Protein AF-A0A0C3JND8-F1 (afdb_monomer)

Radius of gyration: 20.97 Å; Cα contacts (8 Å, |Δi|>4): 42; chains: 1; bounding box: 37×37×60 Å

Structure (mmCIF, N/CA/C/O backbone):
data_AF-A0A0C3JND8-F1
#
_entry.id   AF-A0A0C3JND8-F1
#
loop_
_atom_site.group_PDB
_atom_sit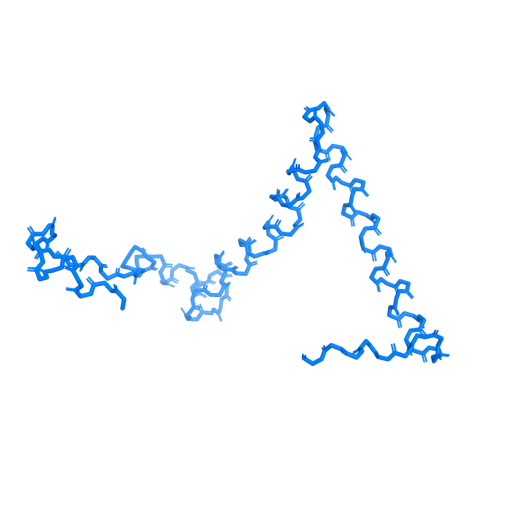e.id
_atom_site.type_symbol
_atom_site.label_atom_id
_atom_site.label_alt_id
_atom_site.label_comp_id
_atom_site.label_asym_id
_atom_site.label_entity_id
_atom_site.label_seq_id
_atom_site.pdbx_PDB_ins_code
_atom_site.Cartn_x
_atom_site.Cartn_y
_atom_site.Cartn_z
_atom_site.occupancy
_atom_site.B_iso_or_equiv
_atom_site.auth_seq_id
_atom_site.auth_comp_id
_atom_site.auth_asym_id
_atom_site.auth_atom_id
_atom_site.pdbx_PDB_model_num
ATOM 1 N N . TYR A 1 1 ? -12.885 15.965 -22.482 1.00 53.66 1 TYR A N 1
ATOM 2 C CA . TYR A 1 1 ? -11.507 16.491 -22.482 1.00 53.66 1 TYR A CA 1
ATOM 3 C C . TYR A 1 1 ? -10.673 16.142 -23.725 1.00 53.66 1 TYR A C 1
ATOM 5 O O . TYR A 1 1 ? -9.815 16.940 -24.053 1.00 53.66 1 TYR A O 1
ATOM 13 N N . HIS A 1 2 ? -10.941 15.070 -24.493 1.00 53.75 2 HIS A N 1
ATOM 14 C CA . HIS A 1 2 ? -10.128 14.733 -25.687 1.00 53.75 2 HIS A CA 1
ATOM 15 C C . HIS A 1 2 ? -10.649 15.223 -27.058 1.00 53.75 2 HIS A C 1
ATOM 17 O O . HIS A 1 2 ? -9.933 15.100 -28.045 1.00 53.75 2 HIS A O 1
ATOM 23 N N . LYS A 1 3 ? -11.843 15.837 -27.150 1.00 60.25 3 LYS A N 1
ATOM 24 C CA . LYS A 1 3 ? -12.405 16.329 -28.434 1.00 60.25 3 LYS A CA 1
ATOM 25 C C . LYS A 1 3 ? -11.523 17.368 -29.151 1.00 60.25 3 LYS A C 1
ATOM 27 O O . LYS A 1 3 ? -11.599 17.486 -30.367 1.00 60.25 3 LYS A O 1
ATOM 32 N N . VAL A 1 4 ? -10.670 18.082 -28.410 1.00 72.00 4 VAL A N 1
ATOM 33 C CA . VAL A 1 4 ? -9.735 19.082 -28.958 1.00 72.00 4 VAL A CA 1
ATOM 34 C C . VAL A 1 4 ? -8.739 18.452 -29.940 1.00 72.00 4 VAL A C 1
ATOM 36 O O . VAL A 1 4 ? -8.454 19.047 -30.971 1.00 72.00 4 VAL A O 1
ATOM 39 N N . PHE A 1 5 ? -8.267 17.229 -29.676 1.00 68.88 5 PHE A N 1
ATOM 40 C CA . PHE A 1 5 ? -7.272 16.555 -30.520 1.00 68.88 5 PHE A CA 1
ATOM 41 C C . PHE A 1 5 ? -7.859 15.982 -31.817 1.00 68.88 5 PHE A C 1
ATOM 43 O O . PHE A 1 5 ? -7.166 15.959 -32.830 1.00 68.88 5 PHE A O 1
ATOM 50 N N . TRP A 1 6 ? -9.140 15.592 -31.803 1.00 68.75 6 TRP A N 1
ATOM 51 C CA . TRP A 1 6 ? -9.874 15.226 -33.022 1.00 68.75 6 TRP A CA 1
ATOM 52 C C . TRP A 1 6 ? -10.097 16.461 -33.895 1.00 68.75 6 TRP A C 1
ATOM 54 O O . TRP A 1 6 ? -9.799 16.443 -35.083 1.00 68.75 6 TRP A O 1
ATOM 64 N N . ASN A 1 7 ? -10.572 17.565 -33.309 1.00 74.25 7 ASN A N 1
ATOM 65 C CA . ASN A 1 7 ? -10.822 18.798 -34.063 1.00 74.25 7 ASN A CA 1
ATOM 66 C C . ASN A 1 7 ? -9.542 19.401 -34.663 1.00 74.25 7 ASN A C 1
ATOM 68 O O . ASN A 1 7 ? -9.611 20.071 -35.686 1.00 74.25 7 ASN A O 1
ATOM 72 N N . ALA A 1 8 ? -8.387 19.160 -34.038 1.00 81.94 8 ALA A N 1
ATOM 73 C CA . ALA A 1 8 ? -7.085 19.573 -34.550 1.00 81.94 8 ALA A CA 1
ATOM 74 C C . ALA A 1 8 ? -6.497 18.614 -35.609 1.00 81.94 8 ALA A C 1
ATOM 76 O O . ALA A 1 8 ? -5.418 18.892 -36.121 1.00 81.94 8 ALA A O 1
ATOM 77 N N . GLY A 1 9 ? -7.160 17.489 -35.919 1.00 78.06 9 GLY A N 1
ATOM 78 C CA . GLY A 1 9 ? -6.681 16.499 -36.894 1.00 78.06 9 GLY A CA 1
ATOM 79 C C . GLY A 1 9 ? -5.410 15.756 -36.469 1.00 78.06 9 GLY A C 1
ATOM 80 O O . GLY A 1 9 ? -4.703 15.218 -37.309 1.00 78.06 9 GLY A O 1
ATOM 81 N N . VAL A 1 10 ? -5.089 15.755 -35.171 1.00 78.50 10 VAL A N 1
ATOM 82 C CA . VAL A 1 10 ? -3.847 15.165 -34.636 1.00 78.50 10 VAL A CA 1
ATOM 83 C C . VAL A 1 10 ? -3.984 13.651 -34.421 1.00 78.50 10 VAL A C 1
ATOM 85 O O . VAL A 1 10 ? -2.982 12.946 -34.333 1.00 78.50 10 VAL A O 1
ATOM 88 N N . VAL A 1 11 ? -5.213 13.136 -34.314 1.00 72.00 11 VAL A N 1
ATOM 89 C CA . VAL A 1 11 ? -5.500 11.719 -34.050 1.00 72.00 11 VAL A CA 1
ATOM 90 C C . VAL A 1 11 ? -6.675 11.259 -34.915 1.00 72.00 11 VAL A 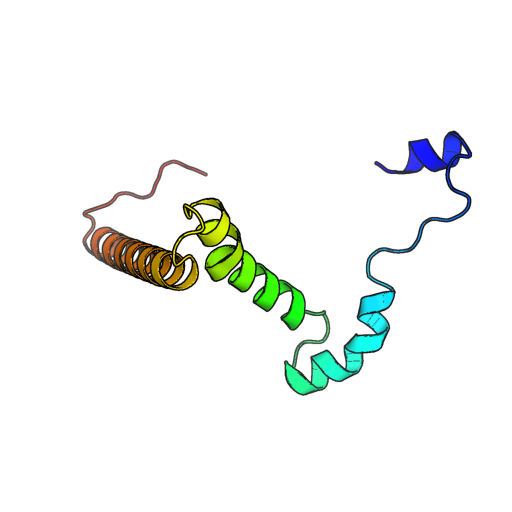C 1
ATOM 92 O O . VAL A 1 11 ? -7.772 11.796 -34.772 1.00 72.00 11 VAL A O 1
ATOM 95 N N . ASP A 1 12 ? -6.459 10.239 -35.753 1.00 69.88 12 ASP A N 1
ATOM 96 C CA . ASP A 1 12 ? -7.476 9.697 -36.675 1.00 69.88 12 ASP A CA 1
ATOM 97 C C . ASP A 1 12 ? -8.543 8.837 -35.976 1.00 69.88 12 ASP A C 1
ATOM 99 O O . ASP A 1 12 ? -9.692 8.774 -36.411 1.00 69.88 12 ASP A O 1
ATOM 103 N N . THR A 1 13 ? -8.192 8.182 -34.863 1.00 67.00 13 THR A N 1
ATOM 104 C CA . THR A 1 13 ? -9.107 7.326 -34.089 1.00 67.00 13 THR A CA 1
ATOM 105 C C . THR A 1 13 ? -8.782 7.346 -32.600 1.00 67.00 13 THR A C 1
ATOM 107 O O . THR A 1 13 ? -7.619 7.244 -32.212 1.00 67.00 13 THR A O 1
ATOM 110 N N . PHE A 1 14 ? -9.805 7.397 -31.742 1.00 65.06 14 PHE A N 1
ATOM 111 C CA . PHE A 1 14 ? -9.628 7.164 -30.308 1.00 65.06 14 PHE A CA 1
ATOM 112 C C . PHE A 1 14 ? -9.624 5.664 -30.009 1.00 65.06 14 PHE A C 1
ATOM 114 O O . PHE A 1 14 ? -10.630 4.989 -30.227 1.00 65.06 14 PHE A O 1
ATOM 121 N N . SER A 1 15 ? -8.534 5.150 -29.439 1.00 64.06 15 SER A N 1
ATOM 122 C CA . SER A 1 15 ? -8.554 3.833 -28.800 1.00 64.06 15 SER A CA 1
ATOM 123 C C . SER A 1 15 ? -9.472 3.900 -27.584 1.00 64.06 15 SER A C 1
ATOM 125 O O . SER A 1 15 ? -9.287 4.749 -26.706 1.00 64.06 15 SER A O 1
ATOM 127 N N . LEU A 1 16 ? -10.475 3.024 -27.523 1.00 65.06 16 LEU A N 1
ATOM 128 C CA . LEU A 1 16 ? -11.327 2.936 -26.344 1.00 65.06 16 LEU A CA 1
ATOM 129 C C . LEU A 1 16 ? -10.457 2.495 -25.157 1.00 65.06 16 LEU A C 1
ATOM 131 O O . LEU A 1 16 ? -9.768 1.470 -25.251 1.00 65.06 16 LEU A O 1
ATOM 135 N N . PRO A 1 17 ? -10.455 3.239 -24.038 1.00 57.78 17 PRO A N 1
ATOM 136 C CA . PRO A 1 17 ? -9.742 2.793 -22.855 1.00 57.78 17 PRO A CA 1
ATOM 137 C C . PRO A 1 17 ? -10.283 1.415 -22.447 1.00 57.78 17 PRO A C 1
ATOM 139 O O . PRO A 1 17 ? -11.492 1.209 -22.437 1.00 57.78 17 PRO A O 1
ATOM 142 N N . GLN A 1 18 ? -9.377 0.492 -22.104 1.00 58.66 18 GLN A N 1
ATOM 143 C CA . GLN A 1 18 ? -9.657 -0.881 -21.641 1.00 58.66 18 GLN A CA 1
ATOM 144 C C . GLN A 1 18 ? -9.963 -1.962 -22.699 1.00 58.66 18 GLN A C 1
ATOM 146 O O . GLN A 1 18 ? -10.275 -3.082 -22.305 1.00 58.66 18 GLN A O 1
ATOM 151 N N . GLN A 1 19 ? -9.781 -1.731 -24.007 1.00 67.00 19 GLN A N 1
ATOM 152 C CA . GLN A 1 19 ? -9.942 -2.812 -25.008 1.00 67.00 19 GLN A CA 1
ATOM 153 C C . GLN A 1 19 ? -9.061 -4.046 -24.726 1.00 67.00 19 GLN A C 1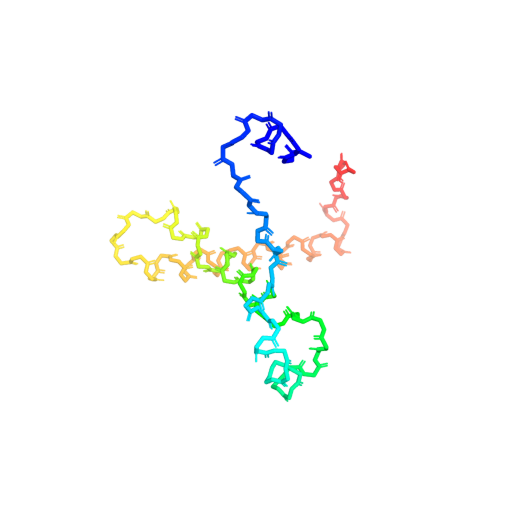
ATOM 155 O O . GLN A 1 19 ? -9.529 -5.174 -24.838 1.00 67.00 19 GLN A O 1
ATOM 160 N N . HIS A 1 20 ? -7.825 -3.848 -24.257 1.00 64.31 20 HIS A N 1
ATOM 161 C CA . HIS A 1 20 ? -6.927 -4.947 -23.871 1.00 64.31 20 HIS A CA 1
ATOM 162 C C . HIS A 1 20 ? -7.440 -5.737 -22.650 1.00 64.31 20 HIS A C 1
ATOM 164 O O . HIS A 1 20 ? -7.223 -6.942 -22.538 1.00 64.31 20 HIS A O 1
ATOM 170 N N . ALA A 1 21 ? -8.164 -5.090 -21.732 1.00 62.44 21 ALA A N 1
ATOM 171 C CA . ALA A 1 21 ? -8.700 -5.768 -20.555 1.00 62.44 21 ALA A CA 1
ATOM 172 C C . ALA A 1 21 ? -9.820 -6.762 -20.914 1.00 62.44 21 ALA A C 1
ATOM 174 O O . ALA A 1 21 ? -10.037 -7.715 -20.166 1.00 62.44 21 ALA A O 1
ATOM 175 N N . MET A 1 22 ? -10.495 -6.580 -22.060 1.00 69.69 22 MET A N 1
ATOM 176 C CA . MET A 1 22 ? -11.532 -7.506 -22.535 1.00 69.69 22 MET A CA 1
ATOM 177 C C . MET A 1 22 ? -10.968 -8.892 -22.864 1.00 69.69 22 MET A C 1
ATOM 179 O O . MET A 1 22 ? -11.621 -9.890 -22.576 1.00 69.69 22 MET A O 1
ATOM 183 N N . GLU A 1 23 ? -9.743 -8.971 -23.390 1.00 71.62 23 GLU A N 1
ATOM 184 C CA . GLU A 1 23 ? -9.077 -10.248 -23.688 1.00 71.62 23 GLU A CA 1
ATOM 185 C C . GLU A 1 23 ? -8.844 -11.083 -22.416 1.00 71.62 23 GLU A C 1
ATOM 187 O O . GLU A 1 23 ? -8.977 -12.305 -22.415 1.00 71.62 23 GLU A O 1
ATOM 192 N N . HIS A 1 24 ? -8.573 -10.417 -21.293 1.00 70.56 24 HIS A N 1
ATOM 193 C CA . HIS A 1 24 ? -8.330 -11.068 -20.005 1.00 70.56 24 HIS A CA 1
ATOM 194 C C . HIS A 1 24 ? -9.595 -11.240 -19.151 1.00 70.56 24 HIS A C 1
ATOM 196 O O . HIS A 1 24 ? -9.535 -11.855 -18.088 1.00 70.56 24 HIS A O 1
ATOM 202 N N . TYR A 1 25 ? -10.746 -10.737 -19.600 1.00 69.44 25 TYR A N 1
ATOM 203 C CA . TYR A 1 25 ? -11.974 -10.640 -18.805 1.00 69.44 25 TYR A CA 1
ATOM 204 C C . TYR A 1 25 ? -12.474 -12.004 -18.310 1.00 69.44 25 TYR A C 1
ATOM 206 O O . TYR A 1 25 ? -12.727 -12.185 -17.120 1.00 69.44 25 TYR A O 1
ATOM 214 N N . TYR A 1 26 ? -12.528 -12.999 -19.201 1.00 74.56 26 TYR A N 1
ATOM 215 C CA . TYR A 1 26 ? -12.932 -14.363 -18.850 1.00 74.56 26 TYR A CA 1
ATOM 216 C C . TYR A 1 26 ? -11.988 -14.998 -17.817 1.00 74.56 26 TYR A C 1
ATOM 218 O O . TYR A 1 26 ? -12.431 -15.572 -16.823 1.00 74.56 26 TYR A O 1
ATOM 226 N N . HIS A 1 27 ? -10.677 -14.837 -18.009 1.00 74.19 27 HIS A N 1
ATOM 227 C CA . HIS A 1 27 ? -9.672 -15.379 -17.095 1.00 74.19 27 HIS A CA 1
ATOM 228 C C . HIS A 1 27 ? -9.758 -14.741 -15.702 1.00 74.19 27 HIS A C 1
ATOM 230 O O . HIS A 1 27 ? -9.700 -15.439 -14.688 1.00 74.19 27 HIS A O 1
ATOM 236 N N . LEU A 1 28 ? -9.961 -13.421 -15.651 1.00 69.62 28 LEU A N 1
ATOM 237 C CA . LEU A 1 28 ? -10.112 -12.672 -14.407 1.00 69.62 28 LEU A CA 1
ATOM 238 C C . LEU A 1 28 ? -11.400 -13.049 -13.654 1.00 69.62 28 LEU A C 1
ATOM 240 O O . LEU A 1 28 ? -11.372 -13.125 -12.426 1.00 69.62 28 LEU A O 1
ATOM 244 N N . ILE A 1 29 ? -12.494 -13.365 -14.358 1.00 69.19 29 ILE A N 1
ATOM 245 C CA . ILE A 1 29 ? -13.713 -13.917 -13.744 1.00 69.19 29 ILE A CA 1
ATOM 246 C C . ILE A 1 29 ? -13.420 -15.256 -13.072 1.00 69.19 29 ILE A C 1
ATOM 248 O O . ILE A 1 29 ? -13.785 -15.445 -11.914 1.00 69.19 29 ILE A O 1
ATOM 252 N N . CYS A 1 30 ? -12.742 -16.173 -13.762 1.00 76.94 30 CYS A N 1
ATOM 253 C CA . CYS A 1 30 ? -12.442 -17.491 -13.206 1.00 76.94 30 CYS A CA 1
ATOM 254 C C . CYS A 1 30 ? -11.513 -17.418 -11.988 1.00 76.94 30 CYS A C 1
ATOM 256 O O . CYS A 1 30 ? -11.726 -18.129 -11.012 1.00 76.94 30 CYS A O 1
ATOM 258 N N . GLN A 1 31 ? -10.490 -16.563 -12.029 1.00 73.06 31 GLN A N 1
ATOM 259 C CA . GLN A 1 31 ? -9.507 -16.473 -10.947 1.00 73.06 31 GLN A CA 1
ATOM 260 C C . GLN A 1 31 ? -9.989 -15.656 -9.746 1.00 73.06 31 GLN A C 1
ATOM 262 O O . GLN A 1 31 ? -9.627 -15.960 -8.612 1.00 73.06 31 GLN A O 1
ATOM 267 N N . PHE A 1 32 ? -10.793 -14.617 -9.981 1.00 64.75 32 PHE A N 1
ATOM 268 C CA . PHE A 1 32 ? -11.109 -13.614 -8.960 1.00 64.75 32 PHE A CA 1
ATOM 269 C C . PHE A 1 32 ? -12.606 -13.394 -8.756 1.00 64.75 32 PHE A C 1
ATOM 271 O O . PHE A 1 32 ? -12.984 -12.476 -8.030 1.00 64.75 32 PHE A 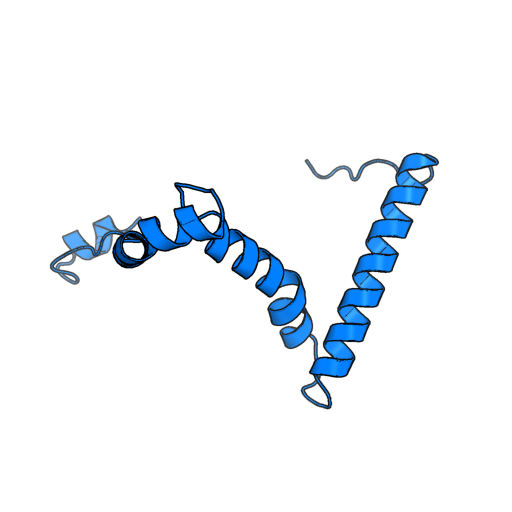O 1
ATOM 278 N N . SER A 1 33 ? -13.459 -14.212 -9.387 1.00 66.81 33 SER A N 1
ATOM 279 C CA . SER A 1 33 ? -14.924 -14.194 -9.247 1.00 66.81 33 SER A CA 1
ATOM 280 C C . SER A 1 33 ? -15.540 -12.801 -9.411 1.00 66.81 33 SER A C 1
ATOM 282 O O . SER A 1 33 ? -16.529 -12.466 -8.763 1.00 66.81 33 SER A O 1
ATOM 284 N N . THR A 1 34 ? -14.938 -11.956 -10.254 1.00 57.78 34 THR A N 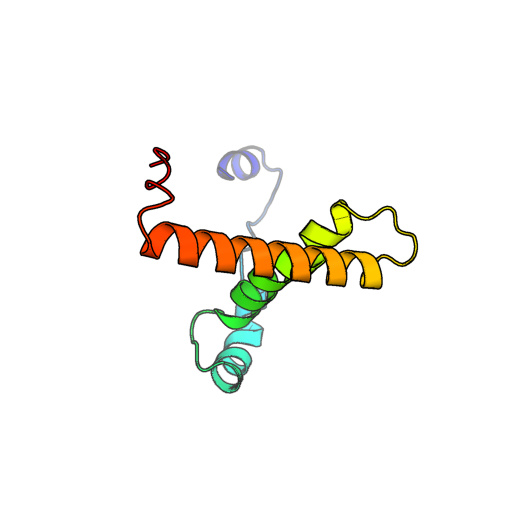1
ATOM 285 C CA . THR A 1 34 ? -15.381 -10.573 -10.451 1.00 57.78 34 THR A CA 1
ATOM 286 C C . THR A 1 34 ? -15.486 -10.252 -11.942 1.00 57.78 34 THR A C 1
ATOM 288 O O . THR A 1 34 ? -14.464 -10.247 -12.625 1.00 57.78 34 THR A O 1
ATOM 291 N N . PRO A 1 35 ? -16.701 -9.975 -12.463 1.00 55.59 35 PRO A N 1
ATOM 292 C CA . PRO A 1 35 ? -16.908 -9.658 -13.874 1.00 55.59 35 PRO A CA 1
ATOM 293 C C . PRO A 1 35 ? -16.125 -8.414 -14.276 1.00 55.59 35 PRO A C 1
ATOM 295 O O . PRO A 1 35 ? -15.279 -8.475 -15.151 1.00 55.59 35 PRO A O 1
ATOM 298 N N . ASN A 1 36 ? -16.262 -7.304 -13.561 1.00 58.38 36 ASN A N 1
ATOM 299 C CA . ASN A 1 36 ? -15.603 -6.058 -13.949 1.00 58.38 36 ASN A CA 1
ATOM 300 C C . ASN A 1 36 ? -14.235 -5.887 -13.278 1.00 58.38 36 ASN A C 1
ATOM 302 O O . ASN A 1 36 ? -14.136 -5.146 -12.306 1.00 58.38 36 ASN A O 1
ATOM 306 N N . SER A 1 37 ? -13.206 -6.589 -13.777 1.00 53.88 37 SER A N 1
ATOM 307 C CA . SER A 1 37 ? -11.761 -6.290 -13.617 1.00 53.88 37 SER A CA 1
ATOM 308 C C . SER A 1 37 ? -11.301 -5.740 -12.249 1.00 53.88 37 SER A C 1
ATOM 310 O O . SER A 1 37 ? -10.401 -4.893 -12.162 1.00 53.88 37 SER A O 1
ATOM 312 N N . LEU A 1 38 ? -11.910 -6.213 -11.163 1.00 56.12 38 LEU A N 1
ATOM 313 C CA . LEU A 1 38 ? -11.584 -5.798 -9.801 1.00 56.12 38 LEU A CA 1
ATOM 314 C C . LEU A 1 38 ? -10.181 -6.284 -9.436 1.00 56.12 38 LEU A C 1
ATOM 316 O O . LEU A 1 38 ? -9.482 -5.619 -8.685 1.00 56.12 38 LEU A O 1
ATOM 320 N N . CYS A 1 39 ? -9.714 -7.385 -10.027 1.00 60.06 39 CYS A N 1
ATOM 321 C CA . CYS A 1 39 ? -8.431 -7.954 -9.655 1.00 60.06 39 CYS A CA 1
ATOM 322 C C . CYS A 1 39 ? -7.230 -7.071 -10.001 1.00 60.06 39 CYS A C 1
ATOM 324 O O . CYS A 1 39 ? -6.500 -6.711 -9.087 1.00 60.06 39 CYS A O 1
ATOM 326 N N . SER A 1 40 ? -7.000 -6.702 -11.266 1.00 61.62 40 SER A N 1
ATOM 327 C CA . SER A 1 40 ? -5.793 -5.936 -11.620 1.00 61.62 40 SER A CA 1
ATOM 328 C C . SER A 1 40 ? -5.799 -4.542 -11.000 1.00 61.62 40 SER A C 1
ATOM 330 O O . SER A 1 40 ? -4.760 -4.055 -10.582 1.00 61.62 40 SER A O 1
ATOM 332 N N . SER A 1 41 ? -6.968 -3.910 -10.893 1.00 70.06 41 SER A N 1
ATOM 333 C CA . SER A 1 41 ? -7.101 -2.581 -10.290 1.00 70.06 41 SER A CA 1
ATOM 334 C C . SER A 1 41 ? -6.942 -2.604 -8.764 1.00 70.06 41 SER A C 1
ATOM 336 O O . SER A 1 41 ? -6.269 -1.730 -8.221 1.00 70.06 41 SER A O 1
ATOM 338 N N . ILE A 1 42 ? -7.480 -3.609 -8.057 1.00 70.25 42 ILE A N 1
ATOM 339 C CA . ILE A 1 42 ? -7.277 -3.768 -6.607 1.00 70.25 42 ILE A CA 1
ATOM 340 C C . ILE A 1 42 ? -5.835 -4.154 -6.302 1.00 70.25 42 ILE A C 1
ATOM 342 O O . ILE A 1 42 ? -5.244 -3.584 -5.381 1.00 70.25 42 ILE A O 1
ATOM 346 N N . THR A 1 43 ? -5.270 -5.129 -7.021 1.00 76.50 43 THR A N 1
ATOM 347 C CA . THR A 1 43 ? -3.890 -5.557 -6.775 1.00 76.50 43 THR A CA 1
ATOM 348 C C . THR A 1 43 ? -2.925 -4.437 -7.114 1.00 76.50 43 THR A C 1
ATOM 350 O O . THR A 1 43 ? -2.051 -4.168 -6.299 1.00 76.50 43 THR A O 1
ATOM 353 N N . GLU A 1 44 ? -3.141 -3.701 -8.208 1.00 80.19 44 GLU A N 1
ATOM 354 C CA . GLU A 1 44 ? -2.344 -2.521 -8.545 1.00 80.19 44 GLU A CA 1
ATOM 355 C C . GLU A 1 44 ? -2.529 -1.396 -7.519 1.00 80.19 44 GLU A C 1
ATOM 357 O O . GLU A 1 44 ? -1.554 -0.781 -7.103 1.00 80.19 44 GLU A O 1
ATOM 362 N N . SER A 1 45 ? -3.745 -1.156 -7.018 1.00 83.69 45 SER A N 1
ATOM 363 C CA . SER A 1 45 ? -3.986 -0.165 -5.958 1.00 83.69 45 SER A CA 1
ATOM 364 C C . SER A 1 45 ? -3.258 -0.522 -4.655 1.00 83.69 45 SER A C 1
ATOM 366 O O . SER A 1 45 ? -2.604 0.326 -4.039 1.00 83.69 45 SER A O 1
ATOM 368 N N . LYS A 1 46 ? -3.302 -1.798 -4.246 1.00 84.56 46 LYS A N 1
ATOM 369 C CA . LYS A 1 46 ? -2.541 -2.295 -3.090 1.00 84.56 46 LYS A CA 1
ATOM 370 C C . LYS A 1 46 ? -1.034 -2.257 -3.347 1.00 84.56 46 LYS A C 1
ATOM 372 O O . LYS A 1 46 ? -0.284 -1.877 -2.453 1.00 84.56 46 LYS A O 1
ATOM 377 N N . HIS A 1 47 ? -0.595 -2.591 -4.556 1.00 87.31 47 HIS A N 1
ATOM 378 C CA . HIS A 1 47 ? 0.796 -2.529 -4.993 1.00 87.31 47 HIS A CA 1
ATOM 379 C C . HIS A 1 47 ? 1.327 -1.088 -5.003 1.00 87.31 47 HIS A C 1
ATOM 381 O O . HIS A 1 47 ? 2.449 -0.844 -4.565 1.00 87.31 47 HIS A O 1
ATOM 387 N N . ILE A 1 48 ? 0.513 -0.101 -5.388 1.00 91.38 48 ILE A N 1
ATOM 388 C CA . ILE A 1 48 ? 0.876 1.316 -5.286 1.00 91.38 48 ILE A CA 1
ATOM 389 C C . ILE A 1 48 ? 1.202 1.672 -3.832 1.00 91.38 48 ILE A C 1
ATOM 391 O O . ILE A 1 48 ? 2.267 2.229 -3.573 1.00 91.38 48 ILE A O 1
ATOM 395 N N . LYS A 1 49 ? 0.326 1.314 -2.885 1.00 91.12 49 LYS A N 1
ATOM 396 C CA . LYS A 1 49 ? 0.508 1.644 -1.461 1.00 91.12 49 LYS A CA 1
ATOM 397 C C . LYS A 1 49 ? 1.639 0.864 -0.794 1.00 91.12 49 LYS A C 1
ATOM 399 O O . LYS A 1 49 ? 2.388 1.433 -0.014 1.00 91.12 49 LYS A O 1
ATOM 404 N N . ALA A 1 50 ? 1.759 -0.430 -1.078 1.00 91.69 50 ALA A N 1
ATOM 405 C CA . ALA A 1 50 ? 2.740 -1.297 -0.428 1.00 91.69 50 ALA A CA 1
ATOM 406 C C . ALA A 1 50 ? 4.123 -1.258 -1.096 1.00 91.69 50 ALA A C 1
ATOM 408 O O . ALA A 1 50 ? 5.113 -1.618 -0.461 1.00 91.69 50 ALA A O 1
ATOM 409 N N . ILE A 1 51 ? 4.205 -0.871 -2.372 1.00 92.75 51 ILE A N 1
ATOM 410 C CA . ILE A 1 51 ? 5.440 -0.952 -3.162 1.00 92.75 51 ILE A CA 1
ATOM 411 C C . ILE A 1 51 ? 5.808 0.403 -3.768 1.00 92.75 51 ILE A C 1
ATOM 413 O O . ILE A 1 51 ? 6.829 0.963 -3.378 1.00 92.75 51 ILE A O 1
ATOM 417 N N . LYS A 1 52 ? 5.005 0.964 -4.684 1.00 93.44 52 LYS A N 1
ATOM 418 C CA . LYS A 1 52 ? 5.418 2.174 -5.433 1.00 93.44 52 LYS A CA 1
ATOM 419 C C . LYS A 1 52 ? 5.652 3.385 -4.527 1.00 93.44 52 LYS A C 1
ATOM 421 O O . LYS A 1 52 ? 6.687 4.032 -4.642 1.00 93.44 52 LYS A O 1
ATOM 426 N N . GLN A 1 53 ? 4.726 3.661 -3.612 1.00 94.50 53 GLN A N 1
ATOM 427 C CA . GLN A 1 53 ? 4.838 4.776 -2.672 1.00 94.50 53 GLN A CA 1
ATOM 428 C C . GLN A 1 53 ? 6.063 4.617 -1.752 1.00 94.50 53 GLN A C 1
ATOM 430 O O . GLN A 1 53 ? 6.910 5.506 -1.769 1.00 94.50 53 GLN A O 1
ATOM 435 N N . PRO A 1 54 ? 6.251 3.499 -1.015 1.00 94.81 54 PRO A N 1
ATOM 436 C CA . PRO A 1 54 ? 7.453 3.295 -0.210 1.00 94.81 54 PRO A CA 1
ATOM 437 C C . PRO A 1 54 ? 8.746 3.384 -1.014 1.00 94.81 54 PRO A C 1
ATOM 439 O O . 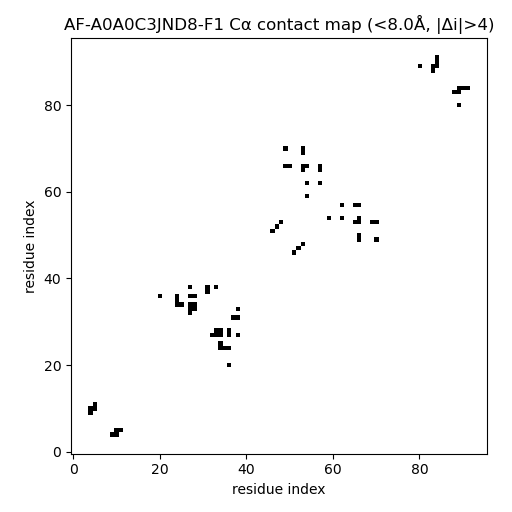PRO A 1 54 ? 9.705 3.974 -0.530 1.00 94.81 54 PRO A O 1
ATOM 442 N N . TYR A 1 55 ? 8.767 2.841 -2.236 1.00 94.81 55 TYR A N 1
ATOM 443 C CA . TYR A 1 55 ? 9.939 2.874 -3.108 1.00 94.81 55 TYR A CA 1
ATOM 444 C C . TYR A 1 55 ? 10.400 4.307 -3.400 1.00 94.81 55 TYR A C 1
ATOM 446 O O . TYR A 1 55 ? 11.590 4.593 -3.258 1.00 94.81 55 TYR A O 1
ATOM 454 N N . TRP A 1 56 ? 9.471 5.224 -3.700 1.00 94.00 56 TRP A N 1
ATOM 455 C CA . TRP A 1 56 ? 9.775 6.648 -3.906 1.00 94.00 56 TRP A CA 1
ATOM 456 C C . TRP A 1 56 ? 10.396 7.334 -2.683 1.00 94.00 56 TRP A C 1
ATOM 458 O O . TRP A 1 56 ? 11.092 8.332 -2.835 1.00 94.00 56 TRP A O 1
ATOM 468 N N . HIS A 1 57 ? 10.171 6.799 -1.481 1.00 89.50 57 HIS A N 1
ATOM 469 C CA . HIS A 1 57 ? 10.730 7.318 -0.232 1.00 89.50 57 HIS A CA 1
ATOM 470 C C . HIS A 1 57 ? 12.022 6.610 0.210 1.00 89.50 57 HIS A C 1
ATOM 472 O O . HIS A 1 57 ? 12.565 6.945 1.264 1.00 89.50 57 HIS A O 1
ATOM 478 N N . THR A 1 58 ? 12.520 5.628 -0.551 1.00 94.00 58 THR A N 1
ATOM 479 C CA . THR A 1 58 ? 13.790 4.955 -0.238 1.00 94.00 58 THR A CA 1
ATOM 480 C C . THR A 1 58 ? 14.989 5.697 -0.816 1.00 94.00 58 THR A C 1
ATOM 482 O O . THR A 1 58 ? 14.888 6.402 -1.814 1.00 94.00 58 THR A O 1
ATOM 485 N N . ASN A 1 59 ? 16.165 5.480 -0.229 1.00 92.31 59 ASN A N 1
ATOM 486 C CA . ASN A 1 59 ? 17.434 5.980 -0.773 1.00 92.31 59 ASN A CA 1
ATOM 487 C C . ASN A 1 59 ? 18.089 5.000 -1.773 1.00 92.31 59 ASN A C 1
ATOM 489 O O . ASN A 1 59 ? 19.293 5.078 -2.006 1.00 92.31 59 ASN A O 1
ATOM 493 N N . CYS A 1 60 ? 17.324 4.038 -2.306 1.00 84.38 60 CYS A N 1
ATOM 494 C CA . CYS A 1 60 ? 17.761 2.958 -3.204 1.00 84.38 60 CYS A CA 1
ATOM 495 C C . CYS A 1 60 ? 18.809 1.974 -2.635 1.00 84.38 60 CYS A C 1
ATOM 497 O O . CYS A 1 60 ? 19.048 0.927 -3.238 1.00 84.38 60 CYS A O 1
ATOM 499 N N . PHE A 1 61 ? 19.381 2.216 -1.451 1.00 93.00 61 PHE A N 1
ATOM 500 C CA . PHE A 1 61 ? 20.270 1.273 -0.773 1.00 93.00 61 PHE A CA 1
ATOM 501 C C . PHE A 1 61 ? 19.462 0.287 0.078 1.00 93.00 61 PHE A C 1
ATOM 503 O O . PHE A 1 61 ? 18.827 0.665 1.060 1.00 93.00 61 PHE A O 1
ATOM 510 N N . GLN A 1 62 ? 19.478 -1.001 -0.282 1.00 92.38 62 GLN A N 1
ATOM 511 C CA . GLN A 1 62 ? 18.645 -2.029 0.366 1.00 92.38 62 GLN A CA 1
ATOM 512 C C . GLN A 1 62 ? 17.144 -1.660 0.378 1.00 92.38 62 GLN A C 1
ATOM 514 O O . GLN A 1 62 ? 16.454 -1.853 1.383 1.00 92.38 62 GLN A O 1
ATOM 519 N N . ALA A 1 63 ? 16.637 -1.137 -0.745 1.00 92.81 63 ALA A N 1
ATOM 520 C CA . ALA A 1 63 ? 15.282 -0.593 -0.866 1.00 92.81 63 ALA A CA 1
ATOM 521 C C . ALA A 1 63 ? 14.193 -1.542 -0.338 1.00 92.81 63 ALA A C 1
ATOM 523 O O . ALA A 1 63 ? 13.352 -1.118 0.447 1.00 92.81 63 ALA A O 1
ATOM 524 N N . LEU A 1 64 ? 14.256 -2.843 -0.648 1.00 94.50 64 LEU A N 1
ATOM 525 C CA . LEU A 1 64 ? 13.271 -3.821 -0.165 1.00 94.50 64 LEU A CA 1
ATOM 526 C C . LEU A 1 64 ? 13.164 -3.845 1.368 1.00 94.50 64 LEU A C 1
ATOM 528 O O . LEU A 1 64 ? 12.065 -3.828 1.919 1.00 94.50 64 LEU A O 1
ATOM 532 N N . ARG A 1 65 ? 14.301 -3.836 2.074 1.00 96.44 65 ARG A N 1
ATOM 533 C CA . ARG A 1 65 ? 14.326 -3.825 3.542 1.00 96.44 65 ARG A CA 1
ATOM 534 C C . ARG A 1 65 ? 13.700 -2.544 4.090 1.00 96.44 65 ARG A C 1
ATOM 536 O O . ARG A 1 65 ? 12.946 -2.597 5.058 1.00 96.44 65 ARG A O 1
ATOM 543 N N . GLN A 1 66 ? 13.986 -1.406 3.461 1.00 95.88 66 GLN A N 1
ATOM 544 C CA . GLN A 1 66 ? 13.405 -0.120 3.844 1.00 95.88 66 GLN A CA 1
ATOM 545 C C . GLN A 1 66 ? 11.895 -0.088 3.598 1.00 95.88 66 GLN A C 1
ATOM 547 O O . GLN A 1 66 ? 11.145 0.306 4.486 1.00 95.88 66 GLN A O 1
ATOM 552 N N . MET A 1 67 ? 11.436 -0.580 2.448 1.00 96.00 67 MET A N 1
ATOM 553 C CA . MET A 1 67 ? 10.016 -0.667 2.104 1.00 96.00 67 MET A CA 1
ATOM 554 C C . MET A 1 67 ? 9.249 -1.550 3.093 1.00 96.00 67 MET A C 1
ATOM 556 O O . MET A 1 67 ? 8.181 -1.161 3.561 1.00 96.00 67 MET A O 1
ATOM 560 N N . LEU A 1 68 ? 9.816 -2.696 3.490 1.00 96.50 68 LEU A N 1
ATOM 561 C CA . LEU A 1 68 ? 9.232 -3.557 4.523 1.00 96.50 68 LEU A CA 1
ATOM 562 C C . LEU A 1 68 ? 9.099 -2.828 5.867 1.00 96.50 68 LEU A C 1
ATOM 564 O O . LEU A 1 68 ? 8.042 -2.894 6.495 1.00 96.50 68 LEU A O 1
ATOM 568 N N . LEU A 1 69 ? 10.134 -2.097 6.294 1.00 96.69 69 LEU A N 1
ATOM 569 C CA . LEU A 1 69 ? 10.092 -1.312 7.533 1.00 96.69 69 LEU A CA 1
ATOM 570 C C . LEU A 1 69 ? 9.061 -0.177 7.468 1.00 96.69 69 LEU A C 1
ATOM 572 O O . LEU A 1 69 ? 8.347 0.050 8.445 1.00 96.69 69 LEU A O 1
ATOM 576 N N . ILE A 1 70 ? 8.958 0.519 6.332 1.00 95.19 70 ILE A N 1
ATOM 577 C CA . ILE A 1 70 ? 7.961 1.576 6.106 1.00 95.19 70 ILE A CA 1
ATOM 578 C C . ILE A 1 70 ? 6.551 0.993 6.214 1.00 95.19 70 ILE A C 1
ATOM 580 O O . ILE A 1 70 ? 5.750 1.484 7.009 1.00 95.19 70 ILE A O 1
ATOM 584 N N . ASN A 1 71 ? 6.269 -0.101 5.503 1.00 95.75 71 ASN A N 1
ATOM 585 C CA . ASN A 1 71 ? 4.966 -0.765 5.544 1.00 95.75 71 ASN A CA 1
ATOM 586 C C . ASN A 1 71 ? 4.606 -1.239 6.958 1.00 95.75 71 ASN A C 1
ATOM 588 O O . ASN A 1 71 ? 3.482 -1.041 7.413 1.00 95.75 71 ASN A O 1
ATOM 592 N N . GLN A 1 72 ? 5.563 -1.812 7.694 1.00 96.88 72 GLN A N 1
ATOM 593 C CA . GLN A 1 72 ? 5.348 -2.212 9.087 1.00 96.88 72 GLN A CA 1
ATOM 594 C C . GLN A 1 72 ? 5.013 -1.021 9.992 1.00 96.88 72 GLN A C 1
ATOM 596 O O . GLN A 1 72 ? 4.117 -1.123 10.829 1.00 96.88 72 GLN A O 1
ATOM 601 N N . ARG A 1 73 ? 5.719 0.106 9.842 1.00 96.31 73 ARG A N 1
ATOM 602 C CA . ARG A 1 73 ? 5.455 1.326 10.621 1.00 96.31 73 ARG A CA 1
ATOM 603 C C . ARG A 1 73 ? 4.082 1.907 10.300 1.00 96.31 73 ARG A C 1
ATOM 605 O O . ARG A 1 73 ? 3.344 2.220 11.228 1.00 96.31 73 ARG A O 1
ATOM 612 N N . LEU A 1 74 ? 3.723 1.991 9.019 1.00 95.06 74 LEU A N 1
ATOM 613 C CA . LEU A 1 74 ? 2.407 2.460 8.582 1.00 95.06 74 LEU A CA 1
ATOM 614 C C . LEU A 1 74 ? 1.284 1.583 9.140 1.00 95.06 74 LEU A C 1
ATOM 616 O O . LEU A 1 74 ? 0.330 2.111 9.701 1.00 95.06 74 LEU A O 1
ATOM 620 N N . ASN A 1 75 ? 1.430 0.258 9.073 1.00 94.94 75 ASN A N 1
ATOM 621 C CA . ASN A 1 75 ? 0.444 -0.663 9.639 1.00 94.94 75 ASN A CA 1
ATOM 622 C C . ASN A 1 75 ? 0.266 -0.445 11.145 1.00 94.94 75 ASN A C 1
ATOM 624 O O . ASN A 1 75 ? -0.862 -0.320 11.611 1.00 94.94 75 ASN A O 1
ATOM 628 N N . LYS A 1 76 ? 1.367 -0.324 11.900 1.00 96.00 76 LYS A N 1
ATOM 629 C CA . LYS A 1 76 ? 1.305 -0.032 13.340 1.00 96.00 76 LYS A CA 1
ATOM 630 C C . LYS A 1 76 ? 0.607 1.297 13.623 1.00 96.00 76 LYS A C 1
ATOM 632 O O . LYS A 1 76 ? -0.234 1.344 14.510 1.00 96.00 76 LYS A O 1
ATOM 637 N N . LEU A 1 77 ? 0.914 2.352 12.866 1.00 95.38 77 LEU A N 1
ATOM 638 C CA . LEU A 1 77 ? 0.261 3.656 13.022 1.00 95.38 77 LEU A CA 1
ATOM 639 C C . LEU A 1 77 ? -1.244 3.580 12.759 1.00 95.38 77 LEU A C 1
ATOM 641 O O . LEU A 1 77 ? -2.015 4.132 13.537 1.00 95.38 77 LEU A O 1
ATOM 645 N N . ILE A 1 78 ? -1.665 2.875 11.705 1.00 94.19 78 ILE A N 1
ATOM 646 C CA . ILE A 1 78 ? -3.084 2.690 11.380 1.00 94.19 78 ILE A CA 1
ATOM 647 C C . ILE A 1 78 ? -3.796 1.927 12.503 1.00 94.19 78 ILE A C 1
ATOM 649 O O . ILE A 1 78 ? -4.842 2.378 12.963 1.00 94.19 78 ILE A O 1
ATOM 653 N N . THR A 1 79 ? -3.220 0.823 12.991 1.00 95.56 79 THR A N 1
ATOM 654 C CA . THR A 1 79 ? -3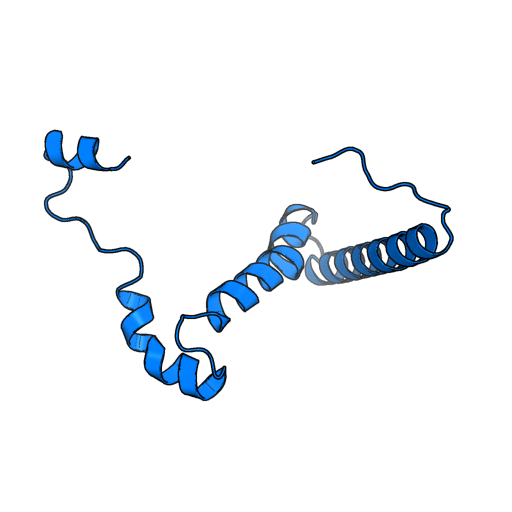.784 0.058 14.117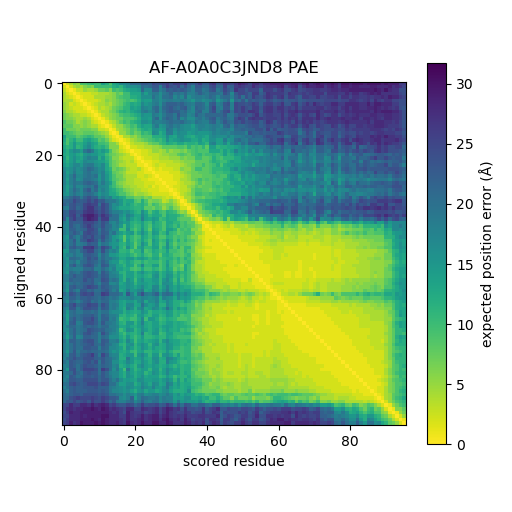 1.00 95.56 79 THR A CA 1
ATOM 655 C C . THR A 1 79 ? -3.887 0.909 15.381 1.00 95.56 79 THR A C 1
ATOM 65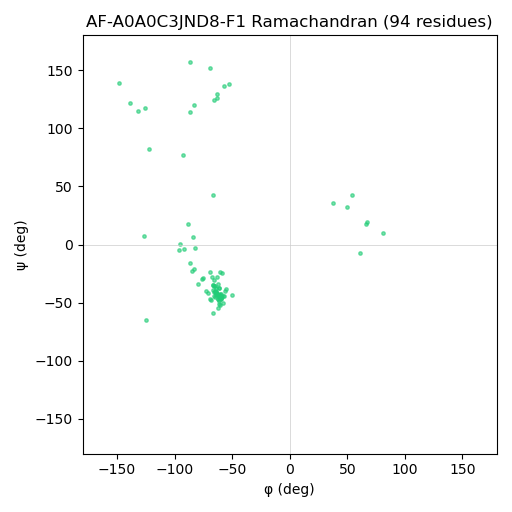7 O O . THR A 1 79 ? -4.935 0.940 16.017 1.00 95.56 79 THR A O 1
ATOM 660 N N . THR A 1 80 ? -2.831 1.643 15.734 1.00 95.06 80 THR A N 1
ATOM 661 C CA . THR A 1 80 ? -2.837 2.515 16.914 1.00 95.06 80 THR A CA 1
ATOM 662 C C . THR A 1 80 ? -3.859 3.645 16.779 1.00 95.06 80 THR A C 1
ATOM 664 O O . THR A 1 80 ? -4.566 3.939 17.736 1.00 95.06 80 THR A O 1
ATOM 667 N N . CYS A 1 81 ? -3.981 4.252 15.595 1.00 92.62 81 CYS A N 1
ATOM 668 C CA . CYS A 1 81 ? -4.977 5.287 15.321 1.00 92.62 81 CYS A CA 1
ATOM 669 C C . CYS A 1 81 ? -6.406 4.743 15.470 1.00 92.62 81 CYS A C 1
ATOM 671 O O . CYS A 1 81 ? -7.240 5.384 16.106 1.00 92.62 81 CYS A O 1
ATOM 673 N N . ALA A 1 82 ? -6.672 3.536 14.960 1.00 92.12 82 ALA A N 1
ATOM 674 C CA . ALA A 1 82 ? -7.957 2.864 15.140 1.00 92.12 82 ALA A CA 1
ATOM 675 C C . ALA A 1 82 ? -8.265 2.607 16.626 1.00 92.12 82 ALA A C 1
ATOM 677 O O . ALA A 1 82 ? -9.346 2.970 17.084 1.00 92.12 82 ALA A O 1
ATOM 678 N N . ASN A 1 83 ? -7.294 2.092 17.391 1.00 94.44 83 ASN A N 1
ATOM 679 C CA . ASN A 1 83 ? -7.444 1.873 18.833 1.00 94.44 83 ASN A CA 1
ATOM 680 C C . ASN A 1 83 ? -7.734 3.183 19.579 1.00 94.44 83 ASN A C 1
ATOM 682 O O . ASN A 1 83 ? -8.631 3.241 20.414 1.00 94.44 83 ASN A O 1
ATOM 686 N N . PHE A 1 84 ? -7.004 4.258 19.280 1.00 92.56 84 PHE A N 1
ATOM 687 C CA . PHE A 1 84 ? -7.237 5.554 19.916 1.00 92.56 84 PHE A CA 1
ATOM 688 C C . PHE A 1 84 ? -8.586 6.169 19.533 1.00 92.56 84 PHE A C 1
ATOM 690 O O . PHE A 1 84 ? -9.217 6.792 20.385 1.00 92.56 84 PHE A O 1
ATOM 697 N N . LYS A 1 85 ? -9.060 5.968 18.296 1.00 91.81 85 LYS A N 1
ATOM 698 C CA . LYS A 1 85 ? -10.409 6.383 17.884 1.00 91.81 85 LYS A CA 1
ATOM 699 C C . LYS A 1 85 ? -11.483 5.622 18.669 1.00 91.81 85 LYS A C 1
ATOM 701 O O . LYS A 1 85 ? -12.425 6.238 19.151 1.00 91.81 85 LYS A O 1
ATOM 706 N N . GLU A 1 86 ? -11.314 4.313 18.853 1.00 92.12 86 GLU A N 1
ATOM 707 C CA . GLU A 1 86 ? -12.230 3.475 19.643 1.00 92.12 86 GLU A CA 1
ATOM 708 C C . GLU A 1 86 ? -12.310 3.917 21.113 1.00 92.12 86 GLU A C 1
ATOM 710 O O . GLU A 1 86 ? -13.390 3.949 21.695 1.00 92.12 86 GLU A O 1
ATOM 715 N N . HIS A 1 87 ? -11.187 4.343 21.696 1.00 92.62 87 HIS A N 1
ATOM 716 C CA . HIS A 1 87 ? -11.124 4.823 23.081 1.00 92.62 87 HIS A CA 1
ATOM 717 C C . HIS A 1 87 ? -11.515 6.305 23.241 1.00 92.62 87 HIS A C 1
ATOM 719 O O . HIS A 1 87 ? -11.348 6.867 24.322 1.00 92.62 87 HIS A O 1
ATOM 725 N N . GLY A 1 88 ? -11.989 6.969 22.180 1.00 90.31 88 GLY A N 1
ATOM 726 C CA . GLY A 1 88 ? -12.345 8.393 22.213 1.00 90.31 88 GLY A CA 1
ATOM 727 C C . GLY A 1 88 ? -11.154 9.336 22.427 1.00 90.31 88 GLY A C 1
ATOM 728 O O . GLY A 1 88 ? -11.337 10.492 22.794 1.00 90.31 88 GLY A O 1
ATOM 729 N N . MET A 1 89 ? -9.926 8.855 22.210 1.00 90.94 89 MET A N 1
ATOM 730 C CA . MET A 1 89 ? -8.687 9.628 22.368 1.00 90.94 89 MET A CA 1
ATOM 731 C C . MET A 1 89 ? -8.320 10.418 21.104 1.00 90.94 89 MET A C 1
ATOM 733 O O . MET A 1 89 ? -7.484 11.318 21.159 1.00 90.94 89 MET A O 1
ATOM 737 N N . LEU A 1 90 ? -8.931 10.083 19.963 1.00 85.25 90 LEU A N 1
ATOM 738 C CA . LEU A 1 90 ? -8.829 10.828 18.711 1.00 85.25 90 LEU A CA 1
ATOM 739 C C . LEU A 1 90 ? -10.235 11.169 18.212 1.00 85.25 90 LEU A C 1
ATOM 741 O O . LEU A 1 90 ? -11.018 10.275 17.891 1.00 85.25 90 LEU A O 1
ATOM 745 N N . ASN A 1 91 ? -10.533 12.465 18.120 1.00 74.75 91 ASN A N 1
ATOM 746 C CA . ASN A 1 91 ? -11.735 12.953 17.447 1.00 74.75 91 ASN A CA 1
ATOM 747 C C . ASN A 1 91 ? -11.613 12.707 15.936 1.00 74.75 91 ASN A C 1
ATOM 749 O O . ASN A 1 91 ? -10.501 12.681 15.400 1.00 74.75 91 ASN A O 1
ATOM 753 N N . GLU A 1 92 ? -12.738 12.528 15.236 1.00 66.94 92 GLU A N 1
ATOM 754 C CA . GLU A 1 92 ? -12.709 12.432 13.773 1.00 66.94 92 GLU A CA 1
ATOM 755 C C . GLU A 1 92 ? -11.978 13.631 13.156 1.00 66.94 92 GLU A C 1
ATOM 757 O O . GLU A 1 92 ? -12.170 14.764 13.610 1.00 66.94 92 GLU A O 1
ATOM 762 N N . PRO A 1 93 ? -11.127 13.417 12.136 1.00 61.03 93 PRO A N 1
ATOM 763 C CA . PRO A 1 93 ? -10.534 14.538 11.436 1.00 61.03 93 PRO A CA 1
ATOM 764 C C . PRO A 1 93 ? -11.659 15.336 10.765 1.00 61.03 93 PRO A C 1
ATOM 766 O O . PRO A 1 93 ? -12.480 14.769 10.049 1.00 61.03 93 PRO A O 1
ATOM 769 N N . LEU A 1 94 ? -11.670 16.656 10.979 1.00 55.94 94 LEU A N 1
ATOM 770 C CA . LEU A 1 94 ? -12.530 17.656 10.320 1.00 55.94 94 LEU A CA 1
ATOM 771 C C . LEU A 1 94 ? -12.211 17.807 8.815 1.00 55.94 94 LEU A C 1
ATOM 773 O O . LEU A 1 94 ? -12.113 18.914 8.295 1.00 55.94 94 LEU A O 1
ATOM 777 N N . LEU A 1 95 ? -11.987 16.704 8.111 1.00 53.12 95 LEU A N 1
ATOM 778 C CA . LEU A 1 95 ? -11.743 16.685 6.676 1.00 53.12 95 LEU A CA 1
ATOM 779 C C . LEU A 1 95 ? -12.799 15.796 6.023 1.00 53.12 95 LEU A C 1
ATOM 781 O O . LEU A 1 95 ? -12.585 14.606 5.793 1.00 53.12 95 LEU A O 1
ATOM 785 N N . SER A 1 96 ? -13.958 16.426 5.804 1.00 38.69 96 SER A N 1
ATOM 786 C CA . SER A 1 96 ? -14.930 16.103 4.755 1.00 38.69 96 SER A CA 1
ATOM 787 C C . SER A 1 96 ? -14.345 16.380 3.376 1.00 38.69 96 SER A C 1
ATOM 789 O O . SER A 1 96 ? -13.723 17.462 3.248 1.00 38.69 96 SER A O 1
#

Sequence (96 aa):
YHKVFWNAGVVDTFSLPQQHAMEHYYHLICQFSTPNSLCSSITESKHIKAIKQPYWHTNCFQALRQMLLINQRLNKLITTCANFKEHGMLNEPLLS

Mean predicted aligned error: 13.0 Å

Solvent-accessible surface area (backbone atoms only — not comparable to full-atom values): 5858 Å² total; per-residue (Å²): 134,67,67,65,44,49,77,67,68,76,47,97,69,83,79,65,87,61,63,74,53,60,79,46,33,68,60,44,25,74,77,61,77,30,76,80,63,49,58,67,55,48,51,48,53,49,40,38,65,65,41,56,54,38,52,75,73,42,89,71,71,63,36,70,63,52,26,52,52,50,50,52,50,52,52,51,51,54,53,52,50,52,52,33,40,74,70,66,74,42,76,81,78,95,71,129

Organism: NCBI:txid870435

Foldseek 3Di:
DCVVCVVVVNDPDDDDPCPVVVVCQVVCCVVPVDNPPCPVVVVVVVCCVQPVVQQVVDPPDPSVVSSVVVVVVVVVVVVVVVVCVVVVNDDPPPDD

Secondary structure (DSSP, 8-state):
--HHHHHTTS-S-PPPTTHHHHHHHHHHHHHHS-SS-HHHHHHHHHHIIIIIHHHHTS-STTHHHHHHHHHHHHHHHHHHHHHHHHTTSSPPPS--

pLDDT: mean 78.94, std 14.91, range [38.69, 96.88]